Protein AF-A0A7S4BFS9-F1 (afdb_monomer)

Organism: Chrysotila carterae (NCBI:txid13221)

Sequence (120 aa):
MHRIDWADVPDDDDDDDDDDERDLLEERRRNSANVCKIVWEGYVVKPHFKSFRVEAAGSAEDGRKLLKEKGCEHYWDMAARFGREGAALLEDQANGEDEEDDSDDDDDDGEEEEQQQQQK

InterPro domains:
  IPR010541 Small nuclear ribonucleoprotein Prp3, C-terminal domain [PF06544] (1-79)
  IPR027104 U4/U6 small nuclear ribonucleoprotein Prp3 [PTHR14212] (1-83)

Mean predicted aligned error: 14.85 Å

Foldseek 3Di:
DPPDDQLADDDPVPDPDPVVVVVRVVSSVVSVLPDDDDLDDDDDPDDLDPDDDDDDDPDLVRVLVVCVVSVRSVVSVSCVVPVVVVSVVVVVVVPDDPPPPPPDDDDDDDDDDDDDDDDD

Solvent-accessible surface area (backbone atoms only — not comparable to full-atom values): 8469 Å² total; per-residue (Å²): 138,84,86,71,71,60,34,67,67,84,78,67,91,86,66,98,53,83,73,51,57,60,54,49,51,51,49,26,59,65,24,60,74,45,78,90,75,89,78,78,86,84,89,73,98,66,83,81,68,93,68,91,82,89,79,92,54,97,43,74,68,51,47,33,46,64,29,43,80,62,76,45,31,65,60,47,56,46,40,69,58,58,58,53,65,65,52,70,67,52,62,77,63,76,77,68,84,89,77,85,81,83,76,87,77,88,86,89,84,86,83,88,85,83,90,85,85,90,88,133

Radius of gyration: 30.41 Å; Cα contacts (8 Å, |Δi|>4): 53; chains: 1; bounding box: 38×53×109 Å

Structure (mmCIF, N/CA/C/O backbone):
data_AF-A0A7S4BFS9-F1
#
_entry.id   AF-A0A7S4BFS9-F1
#
loop_
_atom_site.group_PDB
_atom_site.id
_atom_site.type_symbol
_atom_site.label_atom_id
_atom_site.label_alt_id
_atom_site.label_comp_id
_atom_site.label_asym_id
_atom_site.label_entity_id
_atom_site.label_seq_id
_atom_site.pdbx_PDB_ins_code
_atom_site.Cartn_x
_atom_site.Cartn_y
_atom_site.Cartn_z
_atom_site.occupancy
_atom_site.B_iso_or_equiv
_atom_site.auth_seq_id
_atom_site.auth_comp_id
_atom_site.auth_asym_id
_atom_site.auth_atom_id
_atom_site.pdbx_PDB_model_num
ATOM 1 N N . MET A 1 1 ? -7.807 -6.568 -8.546 1.00 74.25 1 MET A N 1
ATOM 2 C CA . MET A 1 1 ? -6.826 -5.464 -8.643 1.00 74.25 1 MET A CA 1
ATOM 3 C C . MET A 1 1 ? -6.411 -5.363 -10.105 1.00 74.25 1 MET A C 1
ATOM 5 O O . MET A 1 1 ? -5.485 -6.051 -10.486 1.00 74.25 1 MET A O 1
ATOM 9 N N . HIS A 1 2 ? -7.161 -4.636 -10.945 1.00 87.50 2 HIS A N 1
ATOM 10 C CA . HIS A 1 2 ? -6.961 -4.684 -12.413 1.00 87.50 2 HIS A CA 1
ATOM 11 C C . HIS A 1 2 ? -6.979 -3.312 -13.099 1.00 87.50 2 HIS A C 1
ATOM 13 O O . HIS A 1 2 ? -6.868 -3.241 -14.311 1.00 87.50 2 HIS A O 1
ATOM 19 N N . ARG A 1 3 ? -7.186 -2.227 -12.340 1.00 93.31 3 ARG A N 1
ATOM 20 C CA . ARG A 1 3 ? -7.238 -0.864 -12.894 1.00 93.31 3 ARG A CA 1
ATOM 21 C C . ARG A 1 3 ? -5.900 -0.131 -12.839 1.00 93.31 3 ARG A C 1
ATOM 23 O O . ARG A 1 3 ? -5.741 0.829 -13.570 1.00 93.31 3 ARG A O 1
ATOM 30 N N . ILE A 1 4 ? -5.024 -0.520 -11.915 1.00 91.06 4 ILE A N 1
ATOM 31 C CA . ILE A 1 4 ? -3.705 0.085 -11.723 1.00 91.06 4 ILE A CA 1
ATOM 32 C C . ILE A 1 4 ? -2.710 -0.894 -12.322 1.00 91.06 4 ILE A C 1
ATOM 34 O O . ILE A 1 4 ? -2.687 -2.052 -11.888 1.00 91.06 4 ILE A O 1
ATOM 38 N N . ASP A 1 5 ? -1.942 -0.424 -13.295 1.00 89.94 5 ASP A N 1
ATOM 39 C CA . ASP A 1 5 ? -0.736 -1.097 -13.748 1.00 89.94 5 ASP A CA 1
ATOM 40 C C . ASP A 1 5 ? 0.411 -0.693 -12.810 1.00 89.94 5 ASP A C 1
ATOM 42 O O . ASP A 1 5 ? 0.632 0.489 -12.569 1.00 89.94 5 ASP A O 1
ATOM 46 N N . TRP A 1 6 ? 1.056 -1.681 -12.189 1.00 89.00 6 TRP A N 1
ATOM 47 C CA . TRP A 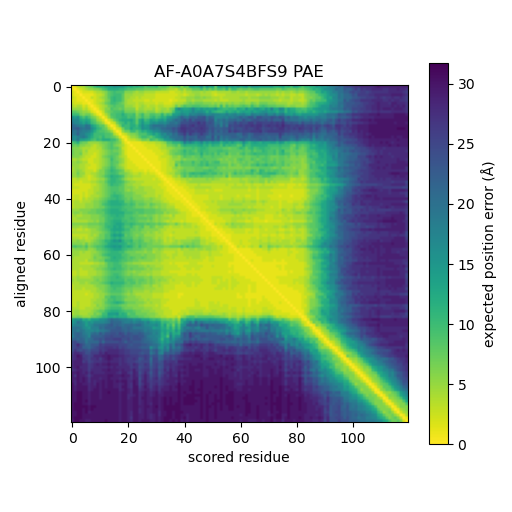1 6 ? 2.130 -1.462 -11.211 1.00 89.00 6 TRP A CA 1
ATOM 48 C C . TRP A 1 6 ? 3.519 -1.456 -11.850 1.00 89.00 6 TRP A C 1
ATOM 50 O O . TRP A 1 6 ? 4.472 -1.041 -11.189 1.00 89.00 6 TRP A O 1
ATOM 60 N N . ALA A 1 7 ? 3.623 -1.921 -13.099 1.00 88.12 7 ALA A N 1
ATOM 61 C CA . ALA A 1 7 ? 4.845 -1.863 -13.889 1.00 88.12 7 ALA A CA 1
ATOM 62 C C . ALA A 1 7 ? 4.928 -0.576 -14.722 1.00 88.12 7 ALA A C 1
ATOM 64 O O . ALA A 1 7 ? 6.010 -0.224 -15.184 1.00 88.12 7 ALA A O 1
ATOM 65 N N . ASP A 1 8 ? 3.801 0.115 -14.914 1.00 88.81 8 ASP A N 1
ATOM 66 C CA . ASP A 1 8 ? 3.740 1.349 -15.688 1.00 88.81 8 ASP A CA 1
ATOM 67 C C . ASP A 1 8 ? 4.427 2.515 -14.967 1.00 88.81 8 ASP A C 1
ATOM 69 O O . ASP A 1 8 ? 4.356 2.650 -13.741 1.00 88.81 8 ASP A O 1
ATOM 73 N N . VAL A 1 9 ? 5.096 3.350 -15.755 1.00 83.12 9 VAL A N 1
ATOM 74 C CA . VAL A 1 9 ? 5.745 4.585 -15.316 1.00 83.12 9 VAL A CA 1
ATOM 75 C C . VAL A 1 9 ? 5.073 5.697 -16.112 1.00 83.12 9 VAL A C 1
ATOM 77 O O . VAL A 1 9 ? 5.091 5.618 -17.342 1.00 83.12 9 VAL A O 1
ATOM 80 N N . PRO A 1 10 ? 4.398 6.655 -15.452 1.00 79.25 10 PRO A N 1
ATOM 81 C CA . PRO A 1 10 ? 3.772 7.759 -16.158 1.00 79.25 10 PRO A CA 1
ATOM 82 C C . PRO A 1 10 ? 4.853 8.601 -16.832 1.00 79.25 10 PRO A C 1
ATOM 84 O O . PRO A 1 10 ? 5.838 8.957 -16.190 1.00 79.25 10 PRO A O 1
ATOM 87 N N . ASP A 1 11 ? 4.635 8.896 -18.107 1.00 72.69 11 ASP A N 1
ATOM 88 C CA . ASP A 1 11 ? 5.407 9.887 -18.843 1.00 72.69 11 ASP A CA 1
ATOM 89 C C . ASP A 1 11 ? 5.042 11.265 -18.274 1.00 72.69 11 ASP A C 1
ATOM 91 O O . ASP A 1 11 ? 3.853 11.604 -18.191 1.00 72.69 11 ASP A O 1
ATOM 95 N N . ASP A 1 12 ? 6.021 12.007 -17.759 1.00 69.00 12 ASP A N 1
ATOM 96 C CA . ASP A 1 12 ? 5.773 13.377 -17.314 1.00 69.00 12 ASP A CA 1
ATOM 97 C C . ASP A 1 12 ? 5.807 14.241 -18.580 1.00 69.00 12 ASP A C 1
ATOM 99 O O . ASP A 1 12 ? 6.870 14.668 -19.010 1.00 69.00 12 ASP A O 1
ATOM 103 N N . ASP A 1 13 ? 4.634 14.456 -19.196 1.00 60.62 13 ASP A N 1
ATOM 104 C CA . ASP A 1 13 ? 4.413 15.197 -20.461 1.00 60.62 13 ASP A CA 1
ATOM 105 C C . ASP A 1 13 ? 4.985 16.652 -20.477 1.00 60.62 13 ASP A C 1
ATOM 107 O O . ASP A 1 13 ? 4.713 17.416 -21.409 1.00 60.62 13 ASP A O 1
ATOM 111 N N . ASP A 1 14 ? 5.709 17.087 -19.440 1.00 61.09 14 ASP A N 1
ATOM 112 C CA . ASP A 1 14 ? 6.277 18.432 -19.282 1.00 61.09 14 ASP A CA 1
ATOM 113 C C . ASP A 1 14 ? 7.748 18.566 -19.758 1.00 61.09 14 ASP A C 1
ATOM 115 O O . ASP A 1 14 ? 8.200 19.707 -19.898 1.00 61.09 14 ASP A O 1
ATOM 119 N N . ASP A 1 15 ? 8.474 17.478 -20.067 1.00 56.50 15 ASP A N 1
ATOM 120 C CA . ASP A 1 15 ? 9.844 17.527 -20.623 1.00 56.50 15 ASP A CA 1
ATOM 121 C C . ASP A 1 15 ? 9.938 16.780 -21.979 1.00 56.50 15 ASP A C 1
ATOM 123 O O . ASP A 1 15 ? 9.641 15.599 -22.106 1.00 56.50 15 ASP A O 1
ATOM 127 N N . ASP A 1 16 ? 10.293 17.521 -23.034 1.00 55.44 16 ASP A N 1
ATOM 128 C CA . ASP A 1 16 ? 10.312 17.107 -24.453 1.00 55.44 16 ASP A CA 1
ATOM 129 C C . ASP A 1 16 ? 11.763 16.739 -24.863 1.00 55.44 16 ASP A C 1
ATOM 131 O O . ASP A 1 16 ? 12.304 17.306 -25.820 1.00 55.44 16 ASP A O 1
ATOM 135 N N . ASP A 1 17 ? 12.448 15.891 -24.075 1.00 59.59 17 ASP A N 1
ATOM 136 C CA . ASP A 1 17 ? 13.853 15.489 -24.287 1.00 59.59 17 ASP A CA 1
ATOM 137 C C . ASP A 1 17 ? 13.982 13.964 -24.529 1.00 59.59 17 ASP A C 1
ATOM 139 O O . ASP A 1 17 ? 13.536 13.134 -23.746 1.00 59.59 17 ASP A O 1
ATOM 143 N N . ASP A 1 18 ? 14.637 13.558 -25.625 1.00 59.38 18 ASP A N 1
ATOM 144 C CA . ASP A 1 18 ? 14.795 12.139 -26.028 1.00 59.38 18 ASP A CA 1
ATOM 145 C C . ASP A 1 18 ? 15.616 11.288 -25.014 1.00 59.38 18 ASP A C 1
ATOM 147 O O . ASP A 1 18 ? 15.648 10.059 -25.117 1.00 59.38 18 ASP A O 1
ATOM 151 N N . ASP A 1 19 ? 16.318 11.900 -24.044 1.00 60.22 19 ASP A N 1
ATOM 152 C CA . ASP A 1 19 ? 17.044 11.169 -22.978 1.00 60.22 19 ASP A CA 1
ATOM 153 C C . ASP A 1 19 ? 16.077 10.577 -21.929 1.00 60.22 19 ASP A C 1
ATOM 155 O O . ASP A 1 19 ? 16.433 9.611 -21.247 1.00 60.22 19 ASP A O 1
ATOM 159 N N . ASP A 1 20 ? 14.834 11.072 -21.871 1.00 67.38 20 ASP A N 1
ATOM 160 C CA . ASP A 1 20 ? 13.793 10.591 -20.960 1.00 67.38 20 ASP A CA 1
ATOM 161 C C . ASP A 1 20 ? 13.273 9.199 -21.359 1.00 67.38 20 ASP A C 1
ATOM 163 O O . ASP A 1 20 ? 12.996 8.370 -20.492 1.00 67.38 20 ASP A O 1
ATOM 167 N N . GLU A 1 21 ? 13.238 8.847 -22.652 1.00 75.50 21 GLU A N 1
ATOM 168 C CA . GLU A 1 21 ? 12.695 7.551 -23.096 1.00 75.50 21 GLU A CA 1
ATOM 169 C C . GLU A 1 21 ? 13.520 6.363 -22.565 1.00 75.50 21 GLU A C 1
ATOM 171 O O . GLU A 1 21 ? 12.965 5.351 -22.119 1.00 75.50 21 GLU A O 1
ATOM 176 N N . ARG A 1 22 ? 14.857 6.477 -22.567 1.00 81.06 22 ARG A N 1
ATOM 177 C CA . ARG A 1 22 ? 15.740 5.418 -22.047 1.00 81.06 22 ARG A CA 1
ATOM 178 C C . ARG A 1 22 ? 15.550 5.243 -20.542 1.00 81.06 22 ARG A C 1
ATOM 180 O O . ARG A 1 22 ? 15.468 4.108 -20.067 1.00 81.06 22 ARG A O 1
ATOM 187 N N . ASP A 1 23 ? 15.477 6.347 -19.809 1.00 83.00 23 ASP A N 1
ATOM 188 C CA . ASP A 1 23 ? 15.346 6.344 -18.356 1.00 83.00 23 ASP A CA 1
ATOM 189 C C . ASP A 1 23 ? 13.950 5.830 -17.930 1.00 83.00 23 ASP A C 1
ATOM 191 O O . ASP A 1 23 ? 13.849 5.007 -17.012 1.00 83.00 23 ASP A O 1
ATOM 195 N N . LEU A 1 24 ? 12.892 6.165 -18.682 1.00 82.56 24 LEU A N 1
ATOM 196 C CA . LEU A 1 24 ? 11.544 5.598 -18.533 1.00 82.56 24 LEU A CA 1
ATOM 197 C C . LEU A 1 24 ? 11.516 4.084 -18.802 1.00 82.56 24 LEU A C 1
ATOM 199 O O . LEU A 1 24 ? 10.852 3.331 -18.077 1.00 82.56 24 LEU A O 1
ATOM 203 N N . LEU A 1 25 ? 12.242 3.602 -19.819 1.00 82.62 25 LEU A N 1
ATOM 204 C CA . LEU A 1 25 ? 12.338 2.169 -20.120 1.00 82.62 25 LEU A CA 1
ATOM 205 C C . LEU A 1 25 ? 13.055 1.404 -18.998 1.00 82.62 25 LEU A C 1
ATOM 207 O O . LEU A 1 25 ? 12.624 0.313 -18.607 1.00 82.62 25 LEU A O 1
ATOM 211 N N . GLU A 1 26 ? 14.139 1.970 -18.462 1.00 84.75 26 GLU A N 1
ATOM 212 C CA . GLU A 1 26 ? 14.858 1.404 -17.320 1.00 84.75 26 GLU A CA 1
ATOM 213 C C . GLU A 1 26 ? 13.993 1.384 -16.056 1.00 84.75 26 GLU A C 1
ATOM 215 O O . GLU A 1 26 ? 13.980 0.377 -15.336 1.00 84.75 26 GLU A O 1
ATOM 220 N N . GLU A 1 27 ? 13.218 2.438 -15.795 1.00 83.25 27 GLU A N 1
ATOM 221 C CA . GLU A 1 27 ? 12.308 2.484 -14.653 1.00 83.25 27 GLU A CA 1
ATOM 222 C C . GLU A 1 27 ? 11.159 1.481 -14.802 1.00 83.25 27 GLU A C 1
ATOM 224 O O . GLU A 1 27 ? 10.877 0.727 -13.867 1.00 83.25 27 GLU A O 1
ATOM 229 N N . ARG A 1 28 ? 10.565 1.356 -15.994 1.00 84.88 28 ARG A N 1
ATOM 230 C CA . ARG A 1 28 ? 9.567 0.316 -16.294 1.00 84.88 28 ARG A CA 1
ATOM 231 C C . ARG A 1 28 ? 10.148 -1.079 -16.078 1.00 84.88 28 ARG A C 1
ATOM 233 O O . ARG A 1 28 ? 9.513 -1.934 -15.457 1.00 84.88 28 ARG A O 1
ATOM 240 N N . ARG A 1 29 ? 11.391 -1.314 -16.516 1.00 83.19 29 ARG A N 1
ATOM 241 C CA . ARG A 1 29 ? 12.095 -2.583 -16.280 1.00 83.19 29 ARG A CA 1
ATOM 242 C C . ARG A 1 29 ? 12.302 -2.831 -14.788 1.00 83.19 29 ARG A C 1
ATOM 244 O O . ARG A 1 29 ? 12.094 -3.952 -14.327 1.00 83.19 29 ARG A O 1
ATOM 251 N N . ARG A 1 30 ? 12.652 -1.805 -14.013 1.00 84.19 30 ARG A N 1
ATOM 252 C CA . ARG A 1 30 ? 12.792 -1.898 -12.552 1.00 84.19 30 ARG A CA 1
ATOM 253 C C . ARG A 1 30 ? 11.457 -2.189 -11.867 1.00 84.19 30 ARG A C 1
ATOM 255 O O . ARG A 1 30 ? 11.409 -2.978 -10.923 1.00 84.19 30 ARG A O 1
ATOM 262 N N . ASN A 1 31 ? 10.384 -1.592 -12.371 1.00 86.62 31 ASN A N 1
ATOM 263 C CA . ASN A 1 31 ? 9.035 -1.730 -11.844 1.00 86.62 31 ASN A CA 1
ATOM 264 C C . ASN A 1 31 ? 8.348 -3.019 -12.301 1.00 86.62 31 ASN A C 1
ATOM 266 O O . ASN A 1 31 ? 7.310 -3.372 -11.751 1.00 86.62 31 ASN A O 1
ATOM 270 N N . SER A 1 32 ? 8.935 -3.778 -13.228 1.00 82.19 32 SER A N 1
ATOM 271 C CA . SER A 1 32 ? 8.380 -5.057 -13.693 1.00 82.19 32 SER A CA 1
ATOM 272 C C . SER A 1 32 ? 8.226 -6.096 -12.571 1.00 82.19 32 SER A C 1
ATOM 274 O O . SER A 1 32 ? 7.333 -6.942 -12.620 1.00 82.19 32 SER A O 1
ATOM 276 N N . ALA A 1 33 ? 9.036 -5.991 -11.511 1.00 82.88 33 ALA A N 1
ATOM 277 C CA . ALA A 1 33 ? 8.916 -6.808 -10.305 1.00 82.88 33 ALA A CA 1
ATOM 278 C C . ALA A 1 33 ? 7.884 -6.266 -9.291 1.00 82.88 33 ALA A C 1
ATOM 280 O O . ALA A 1 33 ? 7.549 -6.953 -8.318 1.00 82.88 33 ALA A O 1
ATOM 281 N N . ASN A 1 34 ? 7.370 -5.044 -9.481 1.00 87.81 34 ASN A N 1
ATOM 282 C CA . ASN A 1 34 ? 6.395 -4.443 -8.579 1.00 87.81 34 ASN A CA 1
ATOM 283 C C . ASN A 1 34 ? 5.030 -5.097 -8.774 1.00 87.81 34 ASN A C 1
ATOM 285 O O . ASN A 1 34 ? 4.430 -5.074 -9.846 1.00 87.81 34 ASN A O 1
ATOM 289 N N . VAL A 1 35 ? 4.498 -5.651 -7.689 1.00 86.75 35 VAL A N 1
ATOM 290 C CA . VAL A 1 35 ? 3.204 -6.327 -7.696 1.00 86.75 35 VAL A CA 1
ATOM 291 C C . VAL A 1 35 ? 2.343 -5.867 -6.534 1.00 86.75 35 VAL A C 1
ATOM 293 O O . VAL A 1 35 ? 2.817 -5.651 -5.419 1.00 86.75 35 VAL A O 1
ATOM 296 N N . CYS A 1 36 ? 1.037 -5.795 -6.773 1.00 89.94 36 CYS A N 1
ATOM 297 C CA . CYS A 1 36 ? 0.051 -5.576 -5.726 1.00 89.94 36 CYS A CA 1
ATOM 298 C C . CYS A 1 36 ? -0.774 -6.835 -5.518 1.00 89.94 36 CYS A C 1
ATOM 300 O O . CYS A 1 36 ? -1.350 -7.391 -6.455 1.00 89.94 36 CYS A O 1
ATOM 302 N N . LYS A 1 37 ? -0.817 -7.294 -4.268 1.00 89.06 37 LYS A N 1
ATOM 303 C CA . LYS A 1 37 ? -1.500 -8.525 -3.879 1.00 89.06 37 LYS A CA 1
ATOM 304 C C . LYS A 1 37 ? -2.409 -8.252 -2.697 1.00 89.06 37 LYS A C 1
ATOM 306 O O . LYS A 1 37 ? -2.078 -7.482 -1.796 1.00 89.06 37 LYS A O 1
ATOM 311 N N . ILE A 1 38 ? -3.567 -8.904 -2.699 1.00 92.75 38 ILE A N 1
ATOM 312 C CA . ILE A 1 38 ? -4.448 -8.898 -1.540 1.00 92.75 38 ILE A CA 1
ATOM 313 C C . ILE A 1 38 ? -3.857 -9.824 -0.476 1.00 92.75 38 ILE A C 1
ATOM 315 O O . ILE A 1 38 ? -3.688 -11.018 -0.700 1.00 92.75 38 ILE A O 1
ATOM 319 N N . VAL A 1 39 ? -3.495 -9.255 0.671 1.00 93.94 39 VAL A N 1
ATOM 320 C CA . VAL A 1 39 ? -2.904 -10.013 1.788 1.00 93.94 39 VAL A CA 1
ATOM 321 C C . VAL A 1 39 ? -3.947 -10.431 2.822 1.00 93.94 39 VAL A C 1
ATOM 323 O O . VAL A 1 39 ? -3.740 -11.393 3.554 1.00 93.94 39 VAL A O 1
ATOM 326 N N . TRP A 1 40 ? -5.067 -9.708 2.897 1.00 94.25 40 TRP A N 1
ATOM 327 C CA . TRP A 1 40 ? -6.158 -9.993 3.820 1.00 94.25 40 TRP A CA 1
ATOM 328 C C . TRP A 1 40 ? -7.469 -9.369 3.335 1.00 94.25 40 TRP A C 1
ATOM 330 O O . TRP A 1 40 ? -7.485 -8.231 2.864 1.00 94.25 40 TRP A O 1
ATOM 340 N N . GLU A 1 41 ? -8.566 -10.102 3.513 1.00 95.44 41 GLU A N 1
ATOM 341 C CA . GLU A 1 41 ? -9.935 -9.637 3.311 1.00 95.44 41 GLU A CA 1
ATOM 342 C C . GLU A 1 41 ? -10.828 -10.239 4.398 1.00 95.44 41 GLU A C 1
ATOM 344 O O . GLU A 1 41 ? -10.725 -11.425 4.719 1.00 95.44 41 GLU A O 1
ATOM 349 N N . GLY A 1 42 ? -11.705 -9.431 4.988 1.00 95.69 42 GLY A N 1
ATOM 350 C CA . GLY A 1 42 ? -12.626 -9.918 6.003 1.00 95.69 42 GLY A CA 1
ATOM 351 C C . GLY A 1 42 ? -13.386 -8.813 6.719 1.00 95.69 42 GLY A C 1
ATOM 352 O O . GLY A 1 42 ? -13.300 -7.630 6.388 1.00 95.69 42 GLY A O 1
ATOM 353 N N . TYR A 1 43 ? -14.139 -9.221 7.737 1.00 96.06 43 TYR A N 1
ATOM 354 C CA . TYR A 1 43 ? -14.927 -8.321 8.572 1.00 96.06 43 TYR A CA 1
ATOM 355 C C . TYR A 1 43 ? -14.201 -7.997 9.877 1.00 96.06 43 TYR A C 1
ATOM 357 O O . TYR A 1 43 ? -13.556 -8.853 10.481 1.00 96.06 43 TYR A O 1
ATOM 365 N N . VAL A 1 44 ? -14.373 -6.762 10.350 1.00 94.56 44 VAL A N 1
ATOM 366 C CA . VAL A 1 44 ? -13.910 -6.306 11.666 1.00 94.56 44 VAL A CA 1
ATOM 367 C C . VAL A 1 44 ? -15.081 -5.774 12.478 1.00 94.56 44 VAL A C 1
ATOM 369 O O . VAL A 1 44 ? -16.014 -5.187 11.936 1.00 94.56 44 VAL A O 1
ATOM 372 N N . VAL A 1 45 ? -15.017 -5.931 13.799 1.00 94.88 45 VAL A N 1
ATOM 373 C CA . VAL A 1 45 ? -16.071 -5.447 14.707 1.00 94.88 45 VAL A CA 1
ATOM 374 C C . VAL A 1 45 ? -16.133 -3.916 14.732 1.00 94.88 45 VAL A C 1
ATOM 376 O O . VAL A 1 45 ? -17.209 -3.331 14.834 1.00 94.88 45 VAL A O 1
ATOM 379 N N . LYS A 1 46 ? -14.973 -3.251 14.645 1.00 94.50 46 LYS A N 1
ATOM 380 C CA . LYS A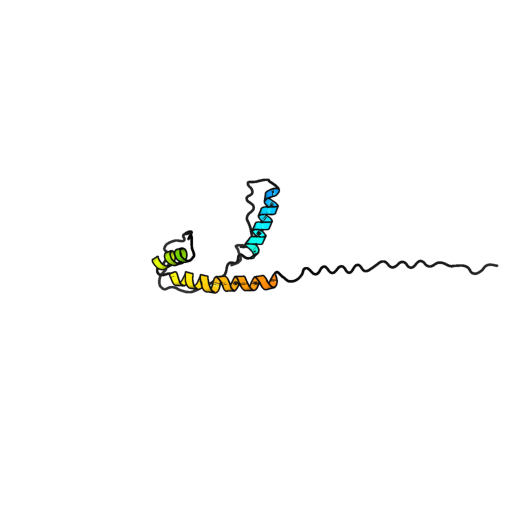 1 46 ? -14.856 -1.791 14.684 1.00 94.50 46 LYS A CA 1
ATOM 381 C C . LYS A 1 46 ? -13.746 -1.309 13.740 1.00 94.50 46 LYS A C 1
ATOM 383 O O . LYS A 1 46 ? -12.640 -1.853 13.799 1.00 94.50 46 LYS A O 1
ATOM 388 N N . PRO A 1 47 ? -13.987 -0.269 12.920 1.00 93.56 47 PRO A N 1
ATOM 389 C CA . PRO A 1 47 ? -12.932 0.355 12.130 1.00 93.56 47 PRO A CA 1
ATOM 390 C C . PRO A 1 47 ? -11.955 1.099 13.048 1.00 93.56 47 PRO A C 1
ATOM 392 O O . PRO A 1 47 ? -12.361 1.910 13.884 1.00 93.56 47 PRO A O 1
ATOM 395 N N . HIS A 1 48 ? -10.661 0.826 12.888 1.00 94.06 48 HIS A N 1
ATOM 396 C CA . HIS A 1 48 ? -9.600 1.461 13.681 1.00 94.06 48 HIS A CA 1
ATOM 397 C C . HIS A 1 48 ? -9.098 2.776 13.054 1.00 94.06 48 HIS A C 1
ATOM 399 O O . HIS A 1 48 ? -8.549 3.629 13.753 1.00 94.06 48 HIS A O 1
ATOM 405 N N . PHE A 1 49 ? -9.351 2.989 11.758 1.00 94.56 49 PHE A N 1
ATOM 406 C CA . PHE A 1 49 ? -8.969 4.194 11.018 1.00 94.56 49 PHE A CA 1
ATOM 407 C C . PHE A 1 49 ? -10.188 5.084 10.754 1.00 94.56 49 PHE A C 1
ATOM 409 O O . PHE A 1 49 ? -11.242 4.600 10.347 1.00 94.56 49 PHE A O 1
ATOM 416 N N . LYS A 1 50 ? -10.045 6.395 10.991 1.00 92.88 50 LYS A N 1
ATOM 417 C CA . LYS A 1 50 ? -11.112 7.391 10.761 1.00 92.88 50 LYS A CA 1
ATOM 418 C C . LYS A 1 50 ? -11.118 7.949 9.337 1.00 92.88 50 LYS A C 1
ATOM 420 O O . LYS A 1 50 ? -12.158 8.381 8.860 1.00 92.88 50 LYS A O 1
ATOM 425 N N . SER A 1 51 ? -9.953 7.992 8.701 1.00 95.31 51 SER A N 1
ATOM 426 C CA . SER A 1 51 ? -9.763 8.460 7.331 1.00 95.31 51 SER A CA 1
ATOM 427 C C . SER A 1 51 ? -8.596 7.710 6.699 1.00 95.31 51 SER A C 1
ATOM 429 O O . SER A 1 51 ? -7.743 7.178 7.414 1.00 95.31 51 SER A O 1
ATOM 431 N N . PHE A 1 52 ? -8.540 7.714 5.372 1.00 95.38 52 PHE A N 1
ATOM 432 C CA . PHE A 1 52 ? -7.373 7.252 4.633 1.00 95.38 52 PHE A CA 1
ATOM 433 C C . PHE A 1 52 ? -6.252 8.295 4.727 1.00 95.38 52 PHE A C 1
ATOM 435 O O . PHE A 1 52 ? -6.521 9.496 4.640 1.00 95.38 52 PHE A O 1
ATOM 442 N N . ARG A 1 53 ? -5.020 7.846 4.980 1.00 94.12 53 ARG A N 1
ATOM 443 C CA . ARG A 1 53 ? -3.810 8.677 5.054 1.00 94.12 53 ARG A CA 1
ATOM 444 C C . ARG A 1 53 ? -2.623 7.870 4.550 1.00 94.12 53 ARG A C 1
ATOM 446 O O . ARG A 1 53 ? -2.582 6.661 4.759 1.00 94.12 53 ARG A O 1
ATOM 453 N N . VAL A 1 54 ? -1.674 8.563 3.936 1.00 95.19 54 VAL A N 1
ATOM 454 C CA . VAL A 1 54 ? -0.383 8.005 3.532 1.00 95.19 54 VAL A CA 1
ATOM 455 C C . VAL A 1 54 ? 0.663 8.537 4.503 1.00 95.19 54 VAL A C 1
ATOM 457 O O . VAL A 1 54 ? 0.763 9.747 4.700 1.00 95.19 54 VAL A O 1
ATOM 460 N N . GLU A 1 55 ? 1.401 7.634 5.142 1.00 92.56 55 GLU A N 1
ATOM 461 C CA . GLU A 1 55 ? 2.479 7.963 6.074 1.00 92.56 55 GLU A CA 1
ATOM 462 C C . GLU A 1 55 ? 3.746 7.244 5.603 1.00 92.56 55 GLU A C 1
ATOM 464 O O . GLU A 1 55 ? 3.753 6.021 5.466 1.00 92.56 55 GLU A O 1
ATOM 469 N N . ALA A 1 56 ? 4.806 8.004 5.322 1.00 93.06 56 ALA A N 1
ATOM 470 C CA . ALA A 1 56 ? 6.100 7.440 4.962 1.00 93.06 56 ALA A CA 1
ATOM 471 C C . ALA A 1 56 ? 6.813 6.940 6.227 1.00 93.06 56 ALA A C 1
ATOM 473 O O . ALA A 1 56 ? 6.930 7.672 7.211 1.00 93.06 56 ALA A O 1
ATOM 474 N N 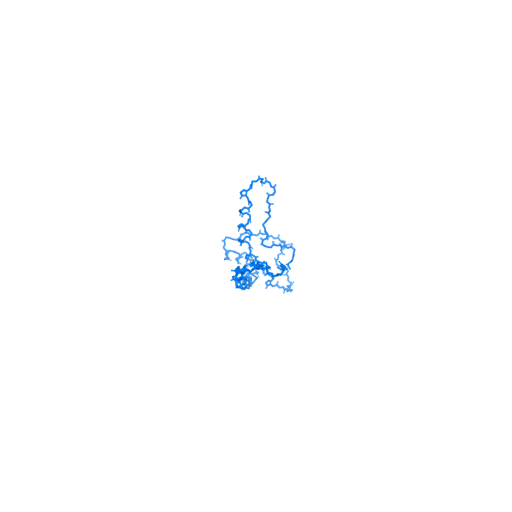. ALA A 1 57 ? 7.305 5.704 6.194 1.00 93.44 57 ALA A N 1
ATOM 475 C CA . ALA A 1 57 ? 8.109 5.119 7.260 1.00 93.44 57 ALA A CA 1
ATOM 476 C C . ALA A 1 57 ? 9.544 4.918 6.764 1.00 93.44 57 ALA A C 1
ATOM 478 O O . ALA A 1 57 ? 9.752 4.337 5.702 1.00 93.44 57 ALA A O 1
ATOM 479 N N . GLY A 1 58 ? 10.532 5.385 7.533 1.00 93.12 58 GLY A N 1
ATOM 480 C CA . GLY A 1 58 ? 11.948 5.253 7.167 1.00 93.12 58 GLY A CA 1
ATOM 481 C C . GLY A 1 58 ? 12.481 3.821 7.277 1.00 93.12 58 GLY A C 1
ATOM 482 O O . GLY A 1 58 ? 13.483 3.484 6.654 1.00 93.12 58 GLY A O 1
ATOM 483 N N . SER A 1 59 ? 11.809 2.968 8.052 1.00 95.50 59 SER A N 1
ATOM 484 C CA . SER A 1 59 ? 12.153 1.559 8.224 1.00 95.50 59 SER A CA 1
ATOM 485 C C . SER A 1 59 ? 10.901 0.688 8.368 1.00 95.50 59 SER A C 1
ATOM 487 O O . SER A 1 59 ? 9.807 1.167 8.686 1.00 95.50 59 SER A O 1
ATOM 489 N N . ALA A 1 60 ? 11.065 -0.626 8.187 1.00 92.88 60 ALA A N 1
ATOM 490 C CA . ALA A 1 60 ? 9.989 -1.590 8.413 1.00 92.88 60 ALA A CA 1
ATOM 491 C C . ALA A 1 60 ? 9.498 -1.599 9.876 1.00 92.88 60 ALA A C 1
ATOM 493 O O . ALA A 1 60 ? 8.318 -1.831 10.144 1.00 92.88 60 ALA A O 1
ATOM 494 N N . GLU A 1 61 ? 10.394 -1.333 10.827 1.00 95.44 61 GLU A N 1
ATOM 495 C CA . GLU A 1 61 ? 10.069 -1.274 12.253 1.00 95.44 61 GLU A CA 1
ATOM 496 C C . GLU A 1 61 ? 9.209 -0.048 12.577 1.00 95.44 61 GLU A C 1
ATOM 498 O O . GLU A 1 61 ? 8.239 -0.162 13.332 1.00 95.44 61 GLU A O 1
ATOM 503 N N . ASP A 1 62 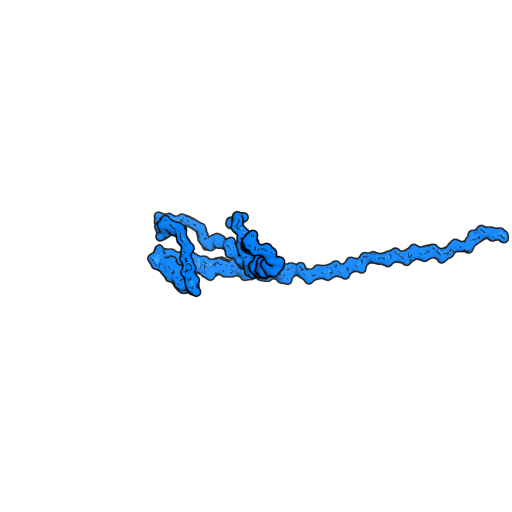? 9.503 1.094 11.949 1.00 95.56 62 ASP A N 1
ATOM 504 C CA . ASP A 1 62 ? 8.703 2.313 12.084 1.00 95.56 62 ASP A CA 1
ATOM 505 C C . ASP A 1 62 ? 7.302 2.130 11.495 1.00 95.56 62 ASP A C 1
ATOM 507 O O . ASP A 1 62 ? 6.312 2.480 12.141 1.00 95.56 62 ASP A O 1
ATOM 511 N N . GLY A 1 63 ? 7.192 1.499 10.320 1.00 94.38 63 GLY A N 1
ATOM 512 C CA . GLY A 1 63 ? 5.899 1.179 9.704 1.00 94.38 63 GLY A CA 1
ATOM 513 C C . GLY A 1 63 ? 5.040 0.290 10.606 1.00 94.38 63 GLY A C 1
ATOM 514 O O . GLY A 1 63 ? 3.865 0.575 10.864 1.00 94.38 63 GLY A O 1
ATOM 515 N N . ARG A 1 64 ? 5.655 -0.743 11.196 1.00 96.81 64 ARG A N 1
ATOM 516 C CA . ARG A 1 64 ? 4.994 -1.600 12.188 1.00 96.81 64 ARG A CA 1
ATOM 517 C C . ARG A 1 64 ? 4.573 -0.820 13.433 1.00 96.81 64 ARG A C 1
ATOM 519 O O . ARG A 1 64 ? 3.486 -1.054 13.965 1.00 96.81 64 ARG A O 1
ATOM 526 N N . LYS A 1 65 ? 5.419 0.093 13.918 1.00 96.75 65 LYS A N 1
ATOM 527 C CA . LYS A 1 65 ? 5.148 0.922 15.099 1.00 96.75 65 LYS A CA 1
ATOM 528 C C . LYS A 1 65 ? 3.937 1.836 14.887 1.00 96.75 65 LYS A C 1
ATOM 530 O O . LYS A 1 65 ? 3.082 1.874 15.769 1.00 96.75 65 LYS A O 1
ATOM 535 N N . LEU A 1 66 ? 3.808 2.478 13.723 1.00 95.12 66 LEU A N 1
ATOM 536 C CA . LEU A 1 66 ? 2.647 3.316 13.377 1.00 95.12 66 LEU A CA 1
ATOM 537 C C . LEU A 1 66 ? 1.326 2.540 13.485 1.00 95.12 66 LEU A C 1
ATOM 539 O O . LEU A 1 66 ? 0.340 3.022 14.049 1.00 95.12 66 LEU A O 1
ATOM 543 N N . LEU A 1 67 ? 1.309 1.299 12.993 1.00 95.44 67 LEU A N 1
ATOM 544 C CA . LEU A 1 67 ? 0.135 0.432 13.089 1.00 95.44 67 LEU A CA 1
ATOM 545 C C . LEU A 1 67 ? -0.091 -0.086 14.514 1.00 95.44 67 LEU A C 1
ATOM 547 O O . LEU A 1 67 ? -1.238 -0.166 14.958 1.00 95.44 67 LEU A O 1
ATOM 551 N N . LYS A 1 68 ? 0.981 -0.364 15.265 1.00 96.75 68 LYS A N 1
ATOM 552 C CA . LYS A 1 68 ? 0.915 -0.776 16.675 1.00 96.75 68 LYS A CA 1
ATOM 553 C C . LYS A 1 68 ? 0.283 0.290 17.570 1.00 96.75 68 LYS A C 1
ATOM 555 O O . LYS A 1 68 ? -0.510 -0.045 18.444 1.00 96.75 68 LYS A O 1
ATOM 560 N N . GLU A 1 69 ? 0.564 1.570 17.335 1.00 94.81 69 GLU A N 1
ATOM 561 C CA . GLU A 1 69 ? -0.072 2.684 18.063 1.00 94.81 69 GLU A CA 1
ATOM 562 C C . GLU A 1 69 ? -1.603 2.719 17.883 1.00 94.81 69 GLU A C 1
ATOM 564 O O . GLU A 1 69 ? -2.319 3.308 18.694 1.00 94.81 69 GLU A O 1
ATOM 569 N N . LYS A 1 70 ? -2.121 2.046 16.848 1.00 93.94 70 LYS A N 1
ATOM 570 C CA . LYS A 1 70 ? -3.554 1.862 16.573 1.00 93.94 70 LYS A CA 1
ATOM 571 C C . LYS A 1 70 ? -4.057 0.438 16.860 1.00 93.94 70 LYS A C 1
ATOM 573 O O . LYS A 1 70 ? -5.217 0.155 16.567 1.00 93.94 70 LYS A O 1
ATOM 578 N N . GLY A 1 71 ? -3.221 -0.4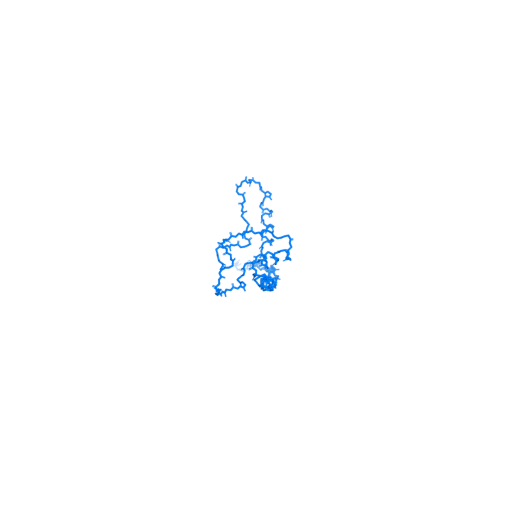47 17.412 1.00 94.94 71 GLY A N 1
ATOM 579 C CA . GLY A 1 71 ? -3.544 -1.860 17.672 1.00 94.94 71 GLY A CA 1
ATOM 580 C C . GLY A 1 71 ? -3.726 -2.711 16.408 1.00 94.94 71 GLY A C 1
ATOM 581 O O . GLY A 1 71 ? -4.473 -3.688 16.414 1.00 94.94 71 GLY A O 1
ATOM 582 N N . CYS A 1 72 ? -3.114 -2.294 15.300 1.00 96.12 72 CYS A N 1
ATOM 583 C CA . CYS A 1 72 ? -3.282 -2.854 13.958 1.00 96.12 72 CYS A CA 1
ATOM 584 C C . CYS A 1 72 ? -1.987 -3.472 13.396 1.00 96.12 72 CYS A C 1
ATOM 586 O O . CYS A 1 72 ? -1.878 -3.692 12.192 1.00 96.12 72 CYS A O 1
ATOM 588 N N . GLU A 1 73 ? -0.986 -3.751 14.235 1.00 96.69 73 GLU A N 1
ATOM 589 C CA . GLU A 1 73 ? 0.325 -4.268 13.817 1.00 96.69 73 GLU A CA 1
ATOM 590 C C . GLU A 1 73 ? 0.259 -5.637 13.127 1.00 96.69 73 GLU A C 1
ATOM 592 O O . GLU A 1 73 ? 1.112 -5.967 12.313 1.00 96.69 73 GLU A O 1
ATOM 597 N N . HIS A 1 74 ? -0.785 -6.420 13.393 1.00 95.25 74 HIS A N 1
ATOM 598 C CA . HIS A 1 74 ? -0.988 -7.726 12.773 1.00 95.25 74 HIS A CA 1
ATOM 599 C C . HIS A 1 74 ? -1.184 -7.635 11.251 1.00 95.25 74 HIS A C 1
ATOM 601 O O . HIS A 1 74 ? -0.790 -8.555 10.539 1.00 95.25 74 HIS A O 1
ATOM 607 N N . TYR A 1 75 ? -1.729 -6.528 10.726 1.00 95.62 75 TYR A N 1
ATOM 608 C CA . TYR A 1 75 ? -1.799 -6.315 9.275 1.00 95.62 75 TYR A CA 1
ATOM 609 C C . TYR A 1 75 ? -0.411 -6.127 8.661 1.00 95.62 75 TYR A C 1
ATOM 611 O O . TYR A 1 75 ? -0.153 -6.642 7.574 1.00 95.62 75 TYR A O 1
ATOM 619 N N . TRP A 1 76 ? 0.493 -5.451 9.376 1.00 95.25 76 T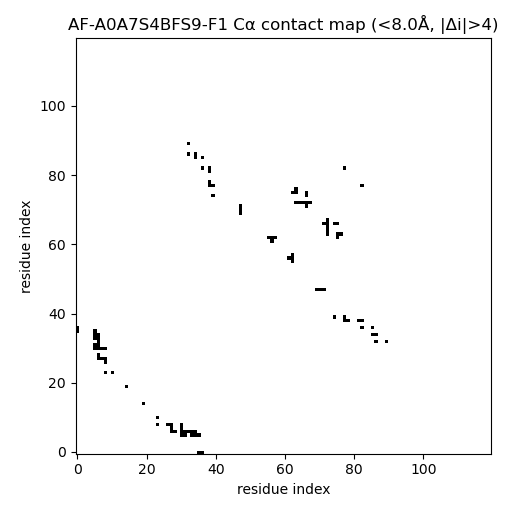RP A N 1
ATOM 620 C CA . TRP A 1 76 ? 1.890 -5.336 8.964 1.00 95.25 76 TRP A CA 1
ATOM 621 C C . TRP A 1 76 ? 2.564 -6.703 8.936 1.00 95.25 76 TRP A C 1
ATOM 623 O O . TRP A 1 76 ? 3.192 -7.063 7.946 1.00 95.25 76 TRP A O 1
ATOM 633 N N . ASP A 1 77 ? 2.391 -7.482 10.004 1.00 94.88 77 ASP A N 1
ATOM 634 C CA . ASP A 1 77 ? 3.011 -8.800 10.132 1.00 94.88 77 ASP A CA 1
ATOM 635 C C . ASP A 1 77 ? 2.521 -9.762 9.030 1.00 94.88 77 ASP A C 1
A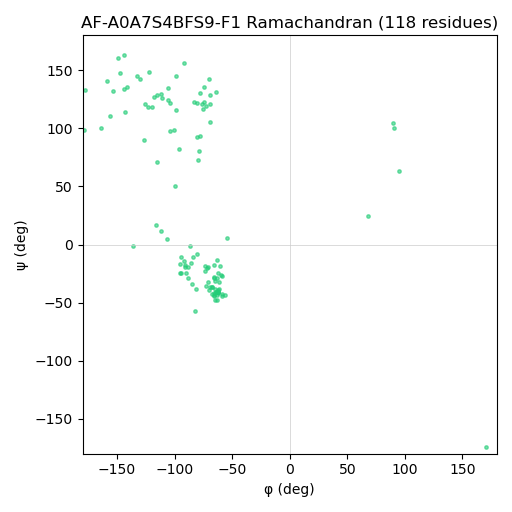TOM 637 O O . ASP A 1 77 ? 3.320 -10.499 8.451 1.00 94.88 77 ASP A O 1
ATOM 641 N N . MET A 1 78 ? 1.231 -9.710 8.669 1.00 94.00 78 MET A N 1
ATOM 642 C CA . MET A 1 78 ? 0.689 -10.459 7.526 1.00 94.00 78 MET A CA 1
ATOM 643 C C . MET A 1 78 ? 1.279 -9.987 6.193 1.00 94.00 78 MET A C 1
ATOM 645 O O . MET A 1 78 ? 1.740 -10.816 5.410 1.00 94.00 78 MET A O 1
ATOM 649 N N . ALA A 1 79 ? 1.314 -8.676 5.941 1.00 93.31 79 ALA A N 1
ATOM 650 C CA . ALA A 1 79 ? 1.874 -8.129 4.706 1.00 93.31 79 ALA A CA 1
ATOM 651 C C . ALA A 1 79 ? 3.369 -8.459 4.554 1.00 93.31 79 ALA A C 1
ATOM 653 O O . ALA A 1 79 ? 3.809 -8.873 3.486 1.00 93.31 79 ALA A O 1
ATOM 654 N N . ALA A 1 80 ? 4.144 -8.362 5.635 1.00 91.25 80 ALA A N 1
ATOM 655 C CA . ALA A 1 80 ? 5.570 -8.673 5.647 1.00 91.25 80 ALA A CA 1
ATOM 656 C C . ALA A 1 80 ? 5.866 -10.162 5.401 1.00 91.25 80 ALA A C 1
A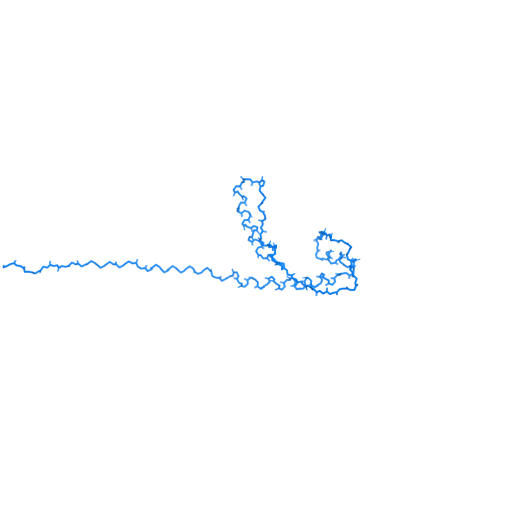TOM 658 O O . ALA A 1 80 ? 6.947 -10.494 4.901 1.00 91.25 80 ALA A O 1
ATOM 659 N N . ARG A 1 81 ? 4.934 -11.047 5.771 1.00 90.38 81 ARG A N 1
ATOM 660 C CA . ARG A 1 81 ? 5.034 -12.492 5.550 1.00 90.38 81 ARG A CA 1
ATOM 661 C C . ARG A 1 81 ? 4.614 -12.878 4.133 1.00 90.38 81 ARG A C 1
ATOM 663 O O . ARG A 1 81 ? 5.411 -13.455 3.408 1.00 90.38 81 ARG A O 1
ATOM 670 N N . PHE A 1 82 ? 3.395 -12.525 3.733 1.00 88.12 82 PHE A N 1
ATOM 671 C CA . PHE A 1 82 ? 2.783 -13.011 2.490 1.00 88.12 82 PHE A CA 1
ATOM 672 C C . PHE A 1 82 ? 3.039 -12.108 1.278 1.00 88.12 82 PHE A C 1
ATOM 674 O O . PHE A 1 82 ? 2.941 -12.558 0.140 1.00 88.12 82 PHE A O 1
ATOM 681 N N . GLY A 1 83 ? 3.407 -10.841 1.490 1.00 82.44 83 GLY A N 1
ATOM 682 C CA . GLY A 1 83 ? 3.729 -9.918 0.399 1.00 82.44 83 GLY A CA 1
ATOM 683 C C . GLY A 1 83 ? 4.989 -10.316 -0.376 1.00 82.44 83 GLY A C 1
ATOM 684 O O . GLY A 1 83 ? 5.075 -10.051 -1.570 1.00 82.44 83 GLY A O 1
ATOM 685 N N . ARG A 1 84 ? 5.941 -11.001 0.276 1.00 70.00 84 ARG A N 1
ATOM 686 C CA . ARG A 1 84 ? 7.215 -11.433 -0.331 1.00 70.00 84 ARG A CA 1
ATOM 687 C C . ARG A 1 84 ? 7.136 -12.752 -1.091 1.00 70.00 84 ARG A C 1
ATOM 689 O O . ARG A 1 84 ? 7.799 -12.893 -2.111 1.00 70.00 84 ARG A O 1
ATOM 696 N N . GLU A 1 85 ? 6.305 -13.690 -0.638 1.00 61.38 85 GLU A N 1
ATOM 697 C CA . GLU A 1 85 ? 6.107 -14.992 -1.305 1.00 61.38 85 GLU A CA 1
ATOM 698 C C . GLU A 1 85 ? 5.623 -14.820 -2.751 1.00 61.38 85 GLU A C 1
ATOM 700 O O . GLU A 1 85 ? 5.908 -15.632 -3.625 1.00 61.38 85 GLU A O 1
ATOM 705 N N . GLY A 1 86 ? 4.933 -13.714 -3.024 1.00 51.91 86 GLY A N 1
ATOM 706 C CA . GLY A 1 86 ? 4.480 -13.381 -4.354 1.00 51.91 86 GLY A CA 1
ATOM 707 C C . GLY A 1 86 ? 5.556 -12.893 -5.329 1.00 51.91 86 GLY A C 1
ATOM 708 O O . GLY A 1 86 ? 5.287 -12.969 -6.524 1.00 51.91 86 GLY A O 1
ATOM 709 N N . ALA A 1 87 ? 6.688 -12.366 -4.862 1.00 52.69 87 ALA A N 1
ATOM 710 C CA . ALA A 1 87 ? 7.752 -11.855 -5.732 1.00 52.69 87 ALA A CA 1
ATOM 711 C C . ALA A 1 87 ? 8.644 -12.996 -6.252 1.00 52.69 87 ALA A C 1
ATOM 713 O O . ALA A 1 87 ? 8.965 -13.042 -7.432 1.00 52.69 87 ALA A O 1
ATOM 714 N N . ALA A 1 88 ? 8.928 -13.987 -5.400 1.00 52.38 88 ALA A N 1
ATOM 715 C CA . ALA A 1 88 ? 9.804 -15.115 -5.723 1.00 52.38 88 ALA A CA 1
ATOM 716 C C . ALA A 1 88 ? 9.271 -16.064 -6.821 1.00 52.38 88 ALA A C 1
ATOM 718 O O . ALA A 1 88 ? 10.039 -16.840 -7.370 1.00 52.38 88 ALA A O 1
ATOM 719 N N . LEU A 1 89 ? 7.971 -16.035 -7.142 1.00 49.53 89 LEU A N 1
ATOM 720 C CA . LEU A 1 89 ? 7.379 -16.892 -8.183 1.00 49.53 89 LEU A CA 1
ATOM 721 C C . LEU A 1 89 ? 7.486 -16.316 -9.606 1.00 49.53 89 LEU A C 1
ATOM 723 O O . LEU A 1 89 ? 7.259 -17.055 -10.557 1.00 49.53 89 LEU A O 1
ATOM 727 N N . LEU A 1 90 ? 7.782 -15.020 -9.762 1.00 51.09 90 LEU A N 1
ATOM 728 C CA . LEU A 1 90 ? 7.858 -14.365 -11.077 1.00 51.09 90 LEU A CA 1
ATOM 729 C C . LEU A 1 90 ? 9.266 -14.414 -11.688 1.00 51.09 90 LEU A C 1
ATOM 731 O O . LEU A 1 90 ? 9.395 -14.391 -12.907 1.00 51.09 90 LEU A O 1
ATOM 735 N N . GLU A 1 91 ? 10.310 -14.535 -10.865 1.00 53.28 91 GLU A N 1
ATOM 736 C CA . GLU A 1 91 ? 11.702 -14.612 -11.338 1.00 53.28 91 GLU A CA 1
ATOM 737 C C . GLU A 1 91 ? 11.976 -15.884 -12.163 1.00 53.28 91 GLU A C 1
ATOM 739 O O . GLU A 1 91 ? 12.734 -15.834 -13.127 1.00 53.28 91 GLU A O 1
ATOM 744 N N . ASP A 1 92 ? 11.297 -16.997 -11.865 1.00 47.91 92 ASP A N 1
ATOM 745 C CA . ASP A 1 92 ? 11.457 -18.270 -12.593 1.00 47.91 92 ASP A CA 1
ATOM 746 C C . ASP A 1 92 ? 10.875 -18.233 -14.022 1.00 47.91 92 ASP A C 1
ATOM 748 O O . ASP A 1 92 ? 11.236 -19.058 -14.857 1.00 47.91 92 ASP A O 1
ATOM 752 N N . GLN A 1 93 ? 9.976 -17.288 -14.325 1.00 49.81 93 GLN A N 1
ATOM 753 C CA . GLN A 1 93 ? 9.330 -17.169 -15.642 1.00 49.81 93 GLN A CA 1
ATOM 754 C C . GLN A 1 93 ? 10.019 -16.165 -16.574 1.00 49.81 93 GLN A C 1
ATOM 756 O O . GLN A 1 93 ? 9.783 -16.208 -17.774 1.00 49.81 93 GLN A O 1
ATOM 761 N N . ALA A 1 94 ? 10.866 -15.276 -16.049 1.00 52.81 94 ALA A N 1
ATOM 762 C CA . ALA A 1 94 ? 11.546 -14.243 -16.837 1.00 52.81 94 ALA A CA 1
ATOM 763 C C . ALA A 1 94 ? 12.869 -14.715 -17.472 1.00 52.81 94 ALA A C 1
ATOM 765 O O . ALA A 1 94 ? 13.532 -13.935 -18.147 1.00 52.81 94 ALA A O 1
ATOM 766 N N . ASN A 1 95 ? 13.271 -15.967 -17.232 1.00 51.09 95 ASN A N 1
ATOM 767 C CA . ASN A 1 95 ? 14.565 -16.515 -17.650 1.00 51.09 95 ASN A CA 1
ATOM 768 C C . ASN A 1 95 ? 14.447 -17.590 -18.748 1.00 51.09 95 ASN A C 1
ATOM 770 O O . ASN A 1 95 ? 15.405 -18.323 -18.993 1.00 51.09 95 ASN A O 1
ATOM 774 N N . GLY A 1 96 ? 13.269 -17.728 -19.360 1.00 53.59 96 GLY A N 1
ATOM 775 C CA . GLY A 1 96 ? 13.025 -18.643 -20.468 1.00 53.59 96 GLY A CA 1
ATOM 776 C C . GLY A 1 96 ? 12.688 -17.878 -21.742 1.00 53.59 96 GLY A C 1
ATOM 777 O O . GLY A 1 96 ? 11.750 -17.089 -21.726 1.00 53.59 96 GLY A O 1
ATOM 778 N N . GLU A 1 97 ? 13.411 -18.219 -22.812 1.00 51.81 97 GLU A N 1
ATOM 779 C CA . GLU A 1 97 ? 13.099 -17.962 -24.230 1.00 51.81 97 GLU A CA 1
ATOM 780 C C . GLU A 1 97 ? 13.714 -16.696 -24.858 1.00 51.81 97 GLU A C 1
ATOM 782 O O . GLU A 1 97 ? 13.007 -15.838 -25.367 1.00 51.81 97 GLU A O 1
ATOM 787 N N . ASP A 1 98 ? 15.052 -16.663 -24.913 1.00 45.50 98 ASP A N 1
ATOM 788 C CA . ASP A 1 98 ? 15.801 -16.093 -26.047 1.00 45.50 98 ASP A CA 1
ATOM 789 C C . ASP A 1 98 ? 16.593 -17.250 -26.705 1.00 45.50 98 ASP A C 1
ATOM 791 O O . ASP A 1 98 ? 17.804 -17.383 -26.526 1.00 45.50 98 ASP A O 1
ATOM 795 N N . GLU A 1 99 ? 15.902 -18.173 -27.385 1.00 48.56 99 GLU A N 1
ATOM 796 C CA . GLU A 1 99 ? 16.545 -19.077 -28.353 1.00 48.56 99 GLU A CA 1
ATOM 797 C C . GLU A 1 99 ? 16.191 -18.569 -29.756 1.00 48.56 99 GLU A C 1
ATOM 799 O O . GLU A 1 99 ? 15.091 -18.800 -30.255 1.00 48.56 99 GLU A O 1
ATOM 804 N N . GLU A 1 100 ? 17.111 -17.811 -30.359 1.00 49.34 100 GLU A N 1
ATOM 805 C CA . GLU A 1 100 ? 17.044 -17.400 -31.763 1.00 49.34 100 GLU A CA 1
ATOM 806 C C . GLU A 1 100 ? 17.270 -18.637 -32.653 1.00 49.34 100 GLU A C 1
ATOM 808 O O . GLU A 1 100 ? 18.373 -19.180 -32.744 1.00 49.34 100 GLU A O 1
ATOM 813 N N . ASP A 1 101 ? 16.180 -19.121 -33.252 1.00 47.97 101 ASP A N 1
ATOM 814 C CA . ASP A 1 101 ? 16.141 -20.176 -34.267 1.00 47.97 101 ASP A CA 1
ATOM 815 C C . ASP A 1 101 ? 16.525 -19.585 -35.634 1.00 47.97 101 ASP A C 1
ATOM 817 O O . ASP A 1 101 ? 15.667 -19.240 -36.445 1.00 47.97 101 ASP A O 1
ATOM 821 N N . ASP A 1 102 ? 17.829 -19.424 -35.872 1.00 48.06 102 ASP A N 1
ATOM 822 C CA . ASP A 1 102 ? 18.383 -19.098 -37.193 1.00 48.06 102 ASP A CA 1
ATOM 823 C C . ASP A 1 102 ? 18.455 -20.373 -38.055 1.00 48.06 102 ASP A C 1
ATOM 825 O O . ASP A 1 102 ? 19.526 -20.940 -38.302 1.00 48.06 102 ASP A O 1
ATOM 829 N N . SER A 1 103 ? 17.297 -20.859 -38.508 1.00 49.81 103 SER A N 1
ATOM 830 C CA . SER A 1 103 ? 17.223 -21.823 -39.608 1.00 49.81 103 SER A CA 1
ATOM 831 C C . SER A 1 103 ? 16.949 -21.090 -40.927 1.00 49.81 103 SER A C 1
ATOM 833 O O . SER A 1 103 ? 15.806 -21.012 -41.379 1.00 49.81 103 SER A O 1
ATOM 835 N N . ASP A 1 104 ? 18.001 -20.551 -41.547 1.00 52.78 104 ASP A N 1
ATOM 836 C CA . ASP A 1 104 ? 17.969 -20.127 -42.952 1.00 52.78 104 ASP A CA 1
ATOM 837 C C . ASP A 1 104 ? 18.101 -21.370 -43.853 1.00 52.78 104 ASP A C 1
ATOM 839 O O . ASP A 1 104 ? 19.200 -21.856 -44.140 1.00 52.78 104 ASP A O 1
ATOM 843 N N . ASP A 1 105 ? 16.947 -21.905 -44.252 1.00 55.06 105 ASP A N 1
ATOM 844 C CA . ASP A 1 105 ? 16.771 -22.812 -45.389 1.00 55.06 105 ASP A CA 1
ATOM 845 C C . ASP A 1 105 ? 16.426 -21.990 -46.654 1.00 55.06 105 ASP A C 1
ATOM 847 O O . ASP A 1 105 ? 15.863 -20.900 -46.557 1.00 55.06 105 ASP A O 1
ATOM 851 N N . ASP A 1 106 ? 16.719 -22.581 -47.818 1.00 49.41 106 ASP A N 1
ATOM 852 C CA . ASP A 1 106 ? 16.444 -22.151 -49.206 1.00 49.41 106 ASP A CA 1
ATOM 853 C C . ASP A 1 106 ? 17.485 -21.266 -49.937 1.00 49.41 106 ASP A C 1
ATOM 855 O O . ASP A 1 106 ? 17.536 -20.050 -49.794 1.00 49.41 106 ASP A O 1
ATOM 859 N N . ASP A 1 107 ? 18.235 -21.891 -50.858 1.00 47.19 107 ASP A N 1
ATOM 860 C CA . ASP A 1 107 ? 18.110 -21.549 -52.287 1.00 47.19 107 ASP A CA 1
ATOM 861 C C . ASP A 1 107 ? 18.568 -22.729 -53.179 1.00 47.19 107 ASP A C 1
ATOM 863 O O . ASP A 1 107 ? 19.738 -23.122 -53.232 1.00 47.19 107 ASP A O 1
ATOM 867 N N . ASP A 1 108 ? 17.569 -23.316 -53.841 1.00 56.53 108 ASP A N 1
ATOM 868 C CA . ASP A 1 108 ? 17.601 -24.312 -54.915 1.00 56.53 108 ASP A CA 1
ATOM 869 C C . ASP A 1 108 ? 18.061 -23.642 -56.222 1.00 56.53 108 ASP A C 1
ATOM 871 O O . ASP A 1 108 ? 17.393 -22.735 -56.712 1.00 56.53 108 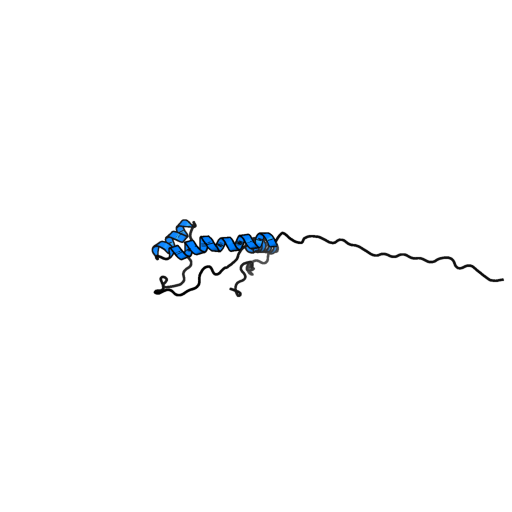ASP A O 1
ATOM 875 N N . ASP A 1 109 ? 19.184 -24.081 -56.801 1.00 49.22 109 ASP A N 1
ATOM 876 C CA . ASP A 1 109 ? 19.606 -23.656 -58.145 1.00 49.22 109 ASP A CA 1
ATOM 877 C C . ASP A 1 109 ? 19.868 -24.882 -59.030 1.00 49.22 109 ASP A C 1
ATOM 879 O O . ASP A 1 109 ? 20.952 -25.476 -59.053 1.00 49.22 109 ASP A O 1
ATOM 883 N N . GLY A 1 110 ? 18.809 -25.313 -59.717 1.00 51.72 110 GLY A N 1
ATOM 884 C CA . GLY A 1 110 ? 18.848 -26.310 -60.776 1.00 51.72 110 GLY A CA 1
ATOM 885 C C . GLY A 1 110 ? 18.797 -25.652 -62.153 1.00 51.72 110 GLY A C 1
ATOM 886 O O . GLY A 1 110 ? 17.711 -25.381 -62.660 1.00 51.72 110 GLY A O 1
ATOM 887 N N . GLU A 1 111 ? 19.950 -25.477 -62.804 1.00 49.28 111 GLU A N 1
ATOM 888 C CA . GLU A 1 111 ? 20.012 -25.138 -64.232 1.00 49.28 111 GLU A CA 1
ATOM 889 C C . GLU A 1 111 ? 20.281 -26.388 -65.094 1.00 49.28 111 GLU A C 1
ATOM 891 O O . GLU A 1 111 ? 21.324 -27.043 -65.017 1.00 49.28 111 GLU A O 1
ATOM 896 N N . GLU A 1 112 ? 19.288 -26.722 -65.924 1.00 53.16 112 GLU A N 1
ATOM 897 C CA . GLU A 1 112 ? 19.338 -27.708 -67.003 1.00 53.16 112 GLU A CA 1
ATOM 898 C C . GLU A 1 112 ? 20.095 -27.153 -68.226 1.00 53.16 112 GLU A C 1
ATOM 900 O O . GLU A 1 112 ? 19.614 -26.227 -68.872 1.00 53.16 112 GLU A O 1
ATOM 905 N N . GLU A 1 113 ? 21.187 -27.793 -68.662 1.00 51.06 113 GLU A N 1
ATOM 906 C CA . GLU A 1 113 ? 21.677 -27.665 -70.044 1.00 51.06 113 GLU A CA 1
ATOM 907 C C . GLU A 1 113 ? 22.237 -28.996 -70.577 1.00 51.06 113 GLU A C 1
ATOM 909 O O . GLU A 1 113 ? 23.249 -29.498 -70.104 1.00 51.06 113 GLU A O 1
ATOM 914 N N . GLU A 1 114 ? 21.576 -29.578 -71.585 1.00 50.31 114 GLU A N 1
ATOM 915 C CA . GLU A 1 114 ? 22.174 -29.808 -72.914 1.00 50.31 114 GLU A CA 1
ATOM 916 C C . GLU A 1 114 ? 21.147 -30.467 -73.852 1.00 50.31 114 GLU A C 1
ATOM 918 O O . GLU A 1 114 ? 20.938 -31.683 -73.883 1.00 50.31 114 GLU A O 1
ATOM 923 N N . GLN A 1 115 ? 20.513 -29.641 -74.687 1.00 55.50 115 GLN A N 1
ATOM 924 C CA . GLN A 1 115 ? 19.914 -30.107 -75.931 1.00 55.50 115 GLN A CA 1
ATOM 925 C C . GLN A 1 115 ? 21.016 -30.223 -76.978 1.00 55.50 115 GLN A C 1
ATOM 927 O O . GLN A 1 115 ? 21.616 -29.216 -77.340 1.00 55.50 115 GLN A O 1
ATOM 932 N N . GLN A 1 116 ? 21.213 -31.415 -77.540 1.00 53.28 116 GLN A N 1
ATOM 933 C CA . GLN A 1 116 ? 21.618 -31.563 -78.938 1.00 53.28 116 GLN A CA 1
ATOM 934 C C . GLN A 1 116 ? 21.387 -32.997 -79.413 1.00 53.28 116 GLN A C 1
ATOM 936 O O . GLN A 1 116 ? 22.198 -33.895 -79.196 1.00 53.28 116 GLN A O 1
ATOM 941 N N . GLN A 1 117 ? 20.283 -33.209 -80.131 1.00 51.47 117 GLN A N 1
ATOM 942 C CA . GLN A 1 117 ? 20.219 -34.276 -81.118 1.00 51.47 117 GLN A CA 1
ATOM 943 C C . GLN A 1 117 ? 19.210 -33.961 -82.227 1.00 51.47 117 GLN A C 1
ATOM 945 O O . GLN A 1 117 ? 18.052 -33.651 -81.970 1.00 51.47 117 GLN A O 1
ATOM 950 N N . GLN A 1 118 ? 19.698 -34.171 -83.454 1.00 45.97 118 GLN A N 1
ATOM 951 C CA . GLN A 1 118 ? 18.987 -34.401 -84.717 1.00 45.97 118 GLN A CA 1
ATOM 952 C C . GLN A 1 118 ? 18.631 -33.188 -85.584 1.00 45.97 118 GLN A C 1
ATOM 954 O O . GLN A 1 118 ? 17.593 -32.556 -85.432 1.00 45.97 118 GLN A O 1
ATOM 959 N N . GLN A 1 119 ? 19.459 -32.994 -86.615 1.00 48.06 119 GLN A N 1
ATOM 960 C CA . GLN A 1 119 ? 19.128 -33.053 -88.055 1.00 48.06 119 GLN A CA 1
ATOM 961 C C . GLN A 1 119 ? 20.461 -32.808 -88.803 1.00 48.06 119 GLN A C 1
ATOM 963 O O . GLN A 1 119 ? 21.200 -31.915 -88.414 1.00 48.06 119 GLN A O 1
ATOM 968 N N . LYS A 1 120 ? 20.905 -33.536 -89.830 1.00 45.16 120 LYS A N 1
ATOM 969 C CA . LYS A 1 120 ? 20.258 -34.345 -90.862 1.00 45.16 120 LYS A CA 1
ATOM 970 C C . LYS A 1 120 ? 21.332 -35.196 -91.556 1.00 45.16 120 LYS A C 1
ATOM 972 O O . LYS A 1 120 ? 22.496 -34.739 -91.566 1.00 45.16 120 LYS A O 1
#

Secondary structure (DSSP, 8-state):
--SS-SS-----TT---THHHHHHHHHHHHHTT-----------SS-S-SS------SSHHHHHHHHHTTT-HHHHHHHHHHHHHTTTTTGGGTTS------------------------

pLDDT: mean 76.26, std 19.0, range [45.16, 96.81]